Protein AF-A0A372LGF3-F1 (afdb_monomer)

Foldseek 3Di:
DDLVQQWDWDQDPPRDIDIDHDDPVCSVVLVVVVVPDPDDEP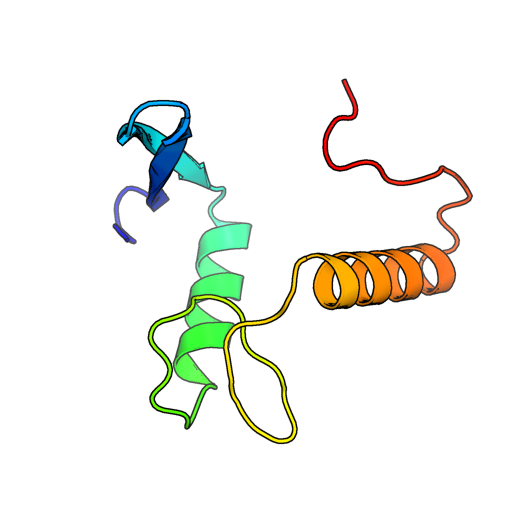ASDADDPDTDHDDPVNVLVVVVVVCVVVVVPDPDDPDDD

Structure (mmCIF, N/CA/C/O backbone):
data_AF-A0A372LGF3-F1
#
_entry.id   AF-A0A372LGF3-F1
#
loop_
_atom_site.group_PDB
_atom_site.id
_atom_site.type_symbol
_atom_site.label_atom_id
_atom_site.label_alt_id
_atom_site.label_comp_id
_atom_site.label_asym_id
_atom_site.label_entity_id
_atom_site.label_seq_id
_atom_site.pdbx_PDB_ins_code
_atom_site.Cartn_x
_atom_site.Cartn_y
_atom_site.Cartn_z
_atom_site.occupancy
_atom_site.B_iso_or_equiv
_atom_site.auth_seq_id
_atom_site.auth_comp_id
_atom_site.auth_asym_id
_atom_site.auth_atom_id
_atom_site.pdbx_PDB_model_num
ATOM 1 N N . MET A 1 1 ? -9.517 3.597 8.011 1.00 86.88 1 MET A N 1
ATOM 2 C CA . MET A 1 1 ? -8.442 4.536 7.624 1.00 86.88 1 MET A CA 1
ATOM 3 C C . MET A 1 1 ? -8.968 5.951 7.796 1.00 86.88 1 MET A C 1
ATOM 5 O O . MET A 1 1 ? -10.125 6.177 7.469 1.00 86.88 1 MET A O 1
ATOM 9 N N . ASN A 1 2 ? -8.177 6.863 8.359 1.00 92.62 2 ASN A N 1
ATOM 10 C CA . ASN A 1 2 ? -8.577 8.242 8.633 1.00 92.62 2 ASN A CA 1
ATOM 11 C C . ASN A 1 2 ? -7.942 9.172 7.587 1.00 92.62 2 ASN A C 1
ATOM 13 O O . ASN A 1 2 ? -6.725 9.356 7.563 1.00 92.62 2 ASN A O 1
ATOM 17 N N . TRP A 1 3 ? -8.762 9.732 6.697 1.00 91.88 3 TRP A N 1
ATOM 18 C CA . TRP A 1 3 ? -8.289 10.573 5.594 1.00 91.88 3 TRP A CA 1
ATOM 19 C C . TRP A 1 3 ? -7.920 11.989 6.042 1.00 91.88 3 TRP A C 1
ATOM 21 O O . TRP A 1 3 ? -6.982 12.567 5.493 1.00 91.88 3 TRP A O 1
ATOM 31 N N . GLN A 1 4 ? -8.602 12.522 7.060 1.00 91.75 4 GLN A N 1
ATOM 32 C CA . GLN A 1 4 ? -8.320 13.834 7.645 1.00 91.75 4 GLN A CA 1
ATOM 33 C C . GLN A 1 4 ? -6.927 13.849 8.287 1.00 91.75 4 GLN A C 1
ATOM 35 O O . GLN A 1 4 ? -6.093 14.697 7.965 1.00 91.75 4 GLN A O 1
ATOM 40 N N . ASN A 1 5 ? -6.649 12.843 9.120 1.00 91.31 5 ASN A N 1
ATOM 41 C CA . ASN A 1 5 ? -5.383 12.704 9.840 1.00 91.31 5 ASN A CA 1
ATOM 42 C C . ASN A 1 5 ? -4.300 12.005 9.009 1.00 91.31 5 ASN A C 1
ATOM 44 O O . ASN A 1 5 ? -3.150 11.937 9.437 1.00 91.31 5 ASN A O 1
ATOM 48 N N . ARG A 1 6 ? -4.655 11.489 7.821 1.00 94.69 6 ARG A N 1
ATOM 49 C CA . ARG A 1 6 ? -3.791 10.662 6.965 1.00 94.69 6 ARG A CA 1
ATOM 50 C C . ARG A 1 6 ? -3.128 9.540 7.759 1.00 94.69 6 ARG A C 1
ATOM 52 O O . ARG A 1 6 ? -1.908 9.378 7.731 1.00 94.69 6 ARG A O 1
ATOM 59 N N . SER A 1 7 ? -3.950 8.788 8.482 1.00 95.44 7 SER A N 1
ATOM 60 C CA . SER A 1 7 ? -3.490 7.707 9.342 1.00 95.44 7 SER A CA 1
ATOM 61 C C . SER A 1 7 ? -4.265 6.412 9.131 1.00 95.44 7 SER A C 1
ATOM 63 O O . SER A 1 7 ? -5.415 6.382 8.678 1.00 95.44 7 SER A O 1
ATOM 65 N N . THR A 1 8 ? -3.609 5.297 9.428 1.00 94.19 8 THR A N 1
ATOM 66 C CA . THR A 1 8 ? -4.236 3.979 9.461 1.00 94.19 8 THR A CA 1
ATOM 67 C C . THR A 1 8 ? -3.673 3.151 10.598 1.00 94.19 8 THR A C 1
ATOM 69 O O . THR A 1 8 ? -2.501 3.269 10.947 1.00 94.19 8 THR A O 1
ATOM 72 N N . VAL A 1 9 ? -4.503 2.275 11.150 1.00 94.25 9 VAL A N 1
ATOM 73 C CA . VAL A 1 9 ? -4.070 1.306 12.151 1.00 94.25 9 VAL A CA 1
ATOM 74 C C . VAL A 1 9 ? -3.521 0.074 11.439 1.00 94.25 9 VAL A C 1
ATOM 76 O O . VAL A 1 9 ? -4.149 -0.459 10.523 1.00 94.25 9 VAL A O 1
ATOM 79 N N . VAL A 1 10 ? -2.338 -0.373 11.850 1.00 92.12 10 VAL A N 1
ATOM 80 C CA . VAL A 1 10 ? -1.724 -1.625 11.404 1.00 92.12 10 VAL A CA 1
ATOM 81 C C . VAL A 1 10 ? -1.602 -2.582 12.578 1.00 92.12 10 VAL A C 1
ATOM 83 O O . VAL A 1 10 ? -1.189 -2.200 13.674 1.00 92.12 10 VAL A O 1
ATOM 86 N N . ARG A 1 11 ? -1.933 -3.851 12.342 1.00 92.38 11 ARG A N 1
ATOM 87 C CA . ARG A 1 11 ? -1.822 -4.907 13.348 1.00 92.38 11 ARG A CA 1
ATOM 88 C C . ARG A 1 11 ? -0.488 -5.632 13.201 1.00 92.38 11 ARG A C 1
ATOM 90 O O . ARG A 1 11 ? -0.183 -6.185 12.148 1.00 92.38 11 ARG A O 1
ATOM 97 N N . GLY A 1 12 ? 0.309 -5.610 14.261 1.00 87.31 12 GLY A N 1
ATOM 98 C CA . GLY A 1 12 ? 1.612 -6.257 14.346 1.00 87.31 12 GLY A CA 1
ATOM 99 C C . GLY A 1 12 ? 1.600 -7.568 15.136 1.00 87.31 12 GLY A C 1
ATOM 100 O O . GLY A 1 12 ? 0.559 -8.102 15.528 1.00 87.31 12 GLY A O 1
ATOM 101 N N . LYS A 1 13 ? 2.806 -8.086 15.398 1.00 86.12 13 LYS A N 1
ATOM 102 C CA . LYS A 1 13 ? 3.025 -9.306 16.189 1.00 86.12 13 LYS A CA 1
ATOM 103 C C . LYS A 1 13 ? 2.423 -9.169 17.593 1.00 86.12 13 LYS A C 1
ATOM 105 O O . LYS A 1 13 ? 2.553 -8.127 18.234 1.00 86.12 13 LYS A O 1
ATOM 110 N N . GLY A 1 14 ? 1.786 -10.240 18.069 1.00 90.31 14 GLY A N 1
ATOM 111 C CA . GLY A 1 14 ? 1.103 -10.260 19.367 1.00 90.31 14 GLY A CA 1
ATOM 112 C C . GLY A 1 14 ? -0.200 -9.458 19.385 1.00 90.31 14 GLY A C 1
ATOM 113 O O . GLY A 1 14 ? -0.656 -9.075 20.452 1.00 90.31 14 GLY A O 1
ATOM 114 N N . GLY A 1 15 ? -0.764 -9.146 18.212 1.00 88.75 15 GLY A N 1
ATOM 115 C CA . GLY A 1 15 ? -2.021 -8.411 18.095 1.00 88.75 15 GLY A CA 1
ATOM 116 C C . GLY A 1 15 ? -1.919 -6.924 18.420 1.00 88.75 15 GLY A C 1
ATOM 117 O O . GLY A 1 15 ? -2.942 -6.254 18.414 1.00 88.75 15 GLY A O 1
ATOM 118 N N . LYS A 1 16 ? -0.709 -6.405 18.667 1.00 92.38 16 LYS A N 1
ATOM 119 C CA . LYS A 1 16 ? -0.487 -4.990 18.967 1.00 92.38 16 LYS A CA 1
ATOM 120 C C . LYS A 1 16 ? -0.827 -4.132 17.759 1.00 92.38 16 LYS A C 1
ATOM 122 O O . LYS A 1 16 ? -0.296 -4.355 16.671 1.00 92.38 16 LYS A O 1
ATOM 127 N N . GLU A 1 17 ? -1.660 -3.133 17.974 1.00 95.00 17 GLU A N 1
ATOM 128 C CA . GLU A 1 17 ? -2.010 -2.142 16.968 1.00 95.00 17 GLU A CA 1
ATOM 129 C C . GLU A 1 17 ? -1.049 -0.955 17.024 1.00 95.00 17 GLU A C 1
ATOM 131 O O . GLU A 1 17 ? -0.532 -0.594 18.083 1.00 95.00 17 GLU A O 1
ATOM 136 N N . ARG A 1 18 ? -0.754 -0.376 15.862 1.00 93.38 18 ARG A N 1
ATOM 137 C CA . ARG A 1 18 ? 0.043 0.845 15.732 1.00 93.38 18 ARG A CA 1
ATOM 138 C C . ARG A 1 18 ? -0.642 1.766 14.748 1.00 93.38 18 ARG A C 1
ATOM 140 O O . ARG A 1 18 ? -1.021 1.325 13.667 1.00 93.38 18 ARG A O 1
ATOM 147 N N . GLU A 1 19 ? -0.763 3.035 15.098 1.00 94.94 19 GLU A N 1
ATOM 148 C CA . GLU A 1 19 ? -1.167 4.046 14.133 1.00 94.94 19 GLU A CA 1
ATOM 149 C C . GLU A 1 19 ? 0.040 4.441 13.275 1.00 94.94 19 GLU A C 1
ATOM 151 O O . GLU A 1 19 ? 1.132 4.703 13.782 1.00 94.94 19 GLU A O 1
ATOM 156 N N . VAL A 1 20 ? -0.149 4.435 11.960 1.00 94.12 20 VAL A N 1
ATOM 157 C CA . VAL A 1 20 ? 0.856 4.822 10.972 1.00 94.12 20 VAL A CA 1
ATOM 158 C C . VAL A 1 20 ? 0.309 5.987 10.172 1.00 94.12 20 VAL A C 1
ATOM 160 O O . VAL A 1 20 ? -0.797 5.916 9.637 1.00 94.12 20 VAL A O 1
ATOM 163 N N . TYR A 1 21 ? 1.115 7.035 10.066 1.00 95.00 21 TYR A N 1
ATOM 164 C CA . TYR A 1 21 ? 0.805 8.228 9.295 1.00 95.00 21 TYR A CA 1
ATOM 165 C C . TYR A 1 21 ? 1.422 8.132 7.900 1.00 95.00 21 TYR A C 1
ATOM 167 O O . TYR A 1 21 ? 2.510 7.583 7.719 1.00 95.00 21 TYR A O 1
ATOM 175 N N . PHE A 1 22 ? 0.737 8.683 6.905 1.00 94.12 22 PHE A N 1
ATOM 176 C CA . PHE A 1 22 ? 1.207 8.738 5.527 1.00 94.12 22 PHE A CA 1
ATOM 177 C C . PHE A 1 22 ? 1.185 10.169 4.985 1.00 94.12 22 PHE A C 1
ATOM 179 O O . PHE A 1 22 ? 0.466 11.051 5.456 1.00 94.12 22 PHE A O 1
ATOM 186 N N . SER A 1 23 ? 2.026 10.420 3.981 1.00 96.25 23 SER A N 1
ATOM 187 C CA . SER A 1 23 ? 2.147 11.747 3.376 1.00 96.25 23 SER A CA 1
ATOM 188 C C . SER A 1 23 ? 0.871 12.155 2.633 1.00 96.25 23 SER A C 1
ATOM 190 O O . SER A 1 23 ? 0.089 11.311 2.192 1.00 96.25 23 SER A O 1
ATOM 192 N N . THR A 1 24 ? 0.689 13.459 2.408 1.00 95.31 24 THR A N 1
ATOM 193 C CA . THR A 1 24 ? -0.417 13.985 1.590 1.00 95.31 24 THR A CA 1
ATOM 194 C C . THR A 1 24 ? -0.446 13.354 0.199 1.00 95.31 24 THR A C 1
ATOM 196 O O . THR A 1 24 ? -1.506 12.946 -0.268 1.00 95.31 24 THR A O 1
ATOM 199 N N . ARG A 1 25 ? 0.725 13.187 -0.437 1.00 96.19 25 ARG A N 1
ATOM 200 C CA . ARG A 1 25 ? 0.835 12.517 -1.743 1.00 96.19 25 ARG A CA 1
ATOM 201 C C . ARG A 1 25 ? 0.346 11.070 -1.685 1.00 96.19 25 ARG A C 1
ATOM 203 O O . ARG A 1 25 ? -0.395 10.666 -2.572 1.00 96.19 25 ARG A O 1
ATOM 210 N N . CYS A 1 26 ? 0.725 10.314 -0.652 1.00 95.50 26 CYS A N 1
ATOM 211 C CA . CYS A 1 26 ? 0.242 8.945 -0.457 1.00 95.50 26 CYS A CA 1
ATOM 212 C C . CYS A 1 26 ? -1.287 8.913 -0.320 1.00 95.50 26 CYS A C 1
ATOM 214 O O . CYS A 1 26 ? -1.942 8.132 -1.002 1.00 95.50 26 CYS A O 1
ATOM 216 N N . GLY A 1 27 ? -1.856 9.822 0.479 1.00 95.88 27 GLY A N 1
ATOM 217 C CA . GLY A 1 27 ? -3.305 9.934 0.655 1.00 95.88 27 GLY A CA 1
ATOM 218 C C . GLY A 1 27 ? -4.059 10.175 -0.657 1.00 95.88 27 GLY A C 1
ATOM 219 O O . GLY A 1 27 ? -5.042 9.492 -0.918 1.00 95.88 27 GLY A O 1
ATOM 220 N N . ILE A 1 28 ? -3.577 11.089 -1.508 1.00 95.69 28 ILE A N 1
ATOM 221 C CA . ILE A 1 28 ? -4.204 11.384 -2.811 1.00 95.69 28 ILE A CA 1
ATOM 222 C C . ILE A 1 28 ? -4.216 10.145 -3.713 1.00 95.69 28 ILE A C 1
ATOM 224 O O . ILE A 1 28 ? -5.264 9.782 -4.242 1.00 95.69 28 ILE A O 1
ATOM 228 N N . TRP A 1 29 ? -3.065 9.486 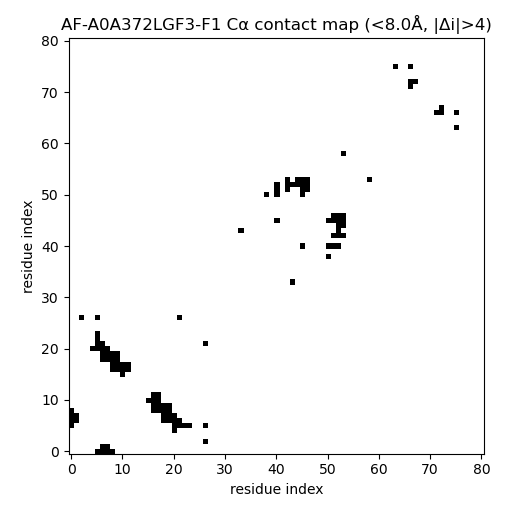-3.882 1.00 97.06 29 TRP A N 1
ATOM 229 C CA . TRP A 1 29 ? -2.959 8.313 -4.755 1.00 97.06 29 TRP A CA 1
ATOM 230 C C . TRP A 1 29 ? -3.747 7.119 -4.226 1.00 97.06 29 TRP A C 1
ATOM 232 O O . TRP A 1 29 ? -4.389 6.421 -5.003 1.00 97.06 29 TRP A O 1
ATOM 242 N N . LEU A 1 30 ? -3.738 6.907 -2.911 1.00 95.88 30 LEU A N 1
ATOM 243 C CA . LEU A 1 30 ? -4.466 5.809 -2.291 1.00 95.88 30 LEU A CA 1
ATOM 244 C C . LEU A 1 30 ? -5.984 6.014 -2.368 1.00 95.88 30 LEU A C 1
ATOM 246 O O . LEU A 1 30 ? -6.706 5.050 -2.595 1.00 95.88 30 LEU A O 1
ATOM 250 N N . LYS A 1 31 ? -6.469 7.257 -2.240 1.00 95.38 31 LYS A N 1
ATOM 251 C CA . LYS A 1 31 ? -7.892 7.575 -2.422 1.00 95.38 31 LYS A CA 1
ATOM 252 C C . LYS A 1 31 ? -8.337 7.318 -3.860 1.00 95.38 31 LYS A C 1
ATOM 254 O O . LYS A 1 31 ? -9.295 6.584 -4.051 1.00 95.38 31 LYS A O 1
ATOM 259 N N . ARG A 1 32 ? -7.589 7.831 -4.847 1.00 96.69 32 ARG A N 1
ATOM 260 C CA . ARG A 1 32 ? -7.866 7.595 -6.277 1.00 96.69 32 ARG A CA 1
ATOM 261 C C . ARG A 1 32 ? -7.908 6.109 -6.613 1.00 96.69 32 ARG A C 1
ATOM 263 O O . ARG A 1 32 ? -8.870 5.648 -7.204 1.00 96.69 32 ARG A O 1
ATOM 270 N N . TYR A 1 33 ? -6.907 5.355 -6.158 1.00 96.12 33 TYR A N 1
ATOM 271 C CA . TYR A 1 33 ? -6.866 3.911 -6.371 1.00 96.12 33 TYR A CA 1
ATOM 272 C C . TYR A 1 33 ? -8.102 3.195 -5.808 1.00 96.12 33 TYR A C 1
ATOM 274 O O . TYR A 1 33 ? -8.643 2.319 -6.470 1.00 96.12 33 TYR A O 1
ATOM 282 N N . LEU A 1 34 ? -8.566 3.556 -4.607 1.00 95.25 34 LEU A N 1
ATOM 283 C CA . LEU A 1 34 ? -9.768 2.952 -4.022 1.00 95.25 34 LEU A CA 1
ATOM 284 C C . LEU A 1 34 ? -11.063 3.404 -4.717 1.00 95.25 34 LEU A C 1
ATOM 286 O O . LEU A 1 34 ? -12.004 2.623 -4.773 1.00 95.25 34 LEU A O 1
ATOM 290 N N . GLU A 1 35 ? -11.120 4.631 -5.239 1.00 95.81 35 GLU A N 1
ATOM 291 C CA . GLU A 1 35 ? -12.272 5.159 -5.992 1.00 95.81 35 GLU A CA 1
ATOM 292 C C . GLU A 1 35 ? -12.403 4.533 -7.391 1.00 95.81 35 GLU A C 1
ATOM 294 O O . GLU A 1 35 ? -13.514 4.363 -7.882 1.00 95.81 35 GLU A O 1
ATOM 299 N N . GLU A 1 36 ? -11.285 4.166 -8.020 1.00 95.69 36 GLU A N 1
ATOM 300 C CA . GLU A 1 36 ? -11.237 3.493 -9.328 1.00 95.69 36 GLU A CA 1
ATOM 301 C C . GLU A 1 36 ? -11.529 1.982 -9.242 1.00 95.69 36 GLU A C 1
ATOM 303 O O . GLU A 1 36 ? -11.665 1.313 -10.267 1.00 95.69 36 GLU A O 1
ATOM 308 N N . ARG A 1 37 ? -11.621 1.417 -8.031 1.00 95.19 37 ARG A N 1
ATOM 309 C CA . ARG A 1 37 ? -11.932 -0.003 -7.835 1.00 95.19 37 ARG A CA 1
ATOM 310 C C . ARG A 1 37 ? -13.427 -0.273 -7.974 1.00 95.19 37 ARG A C 1
ATOM 312 O O . ARG A 1 37 ? -14.267 0.436 -7.429 1.00 95.19 37 ARG A O 1
ATOM 319 N N . HIS A 1 38 ? -13.739 -1.369 -8.661 1.00 95.12 38 HIS A N 1
ATOM 320 C CA . HIS A 1 38 ? -15.106 -1.852 -8.889 1.00 95.12 38 HIS A CA 1
ATOM 321 C C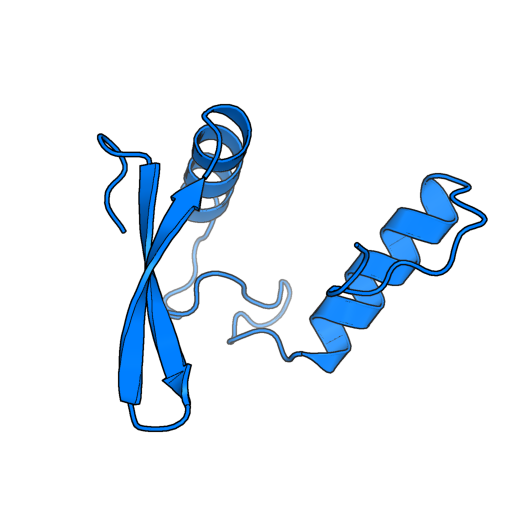 . HIS A 1 38 ? -15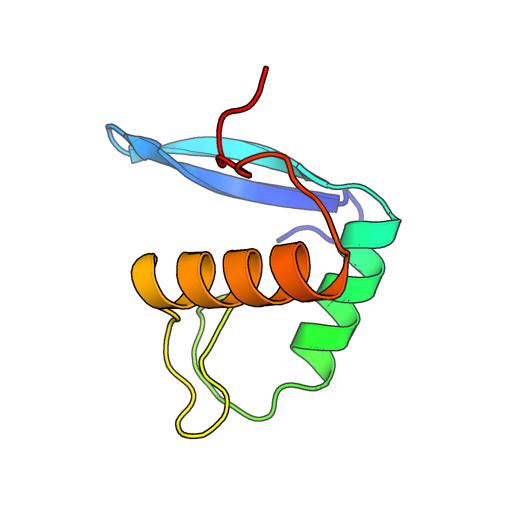.361 -3.234 -8.269 1.00 95.12 38 HIS A C 1
ATOM 323 O O . HIS 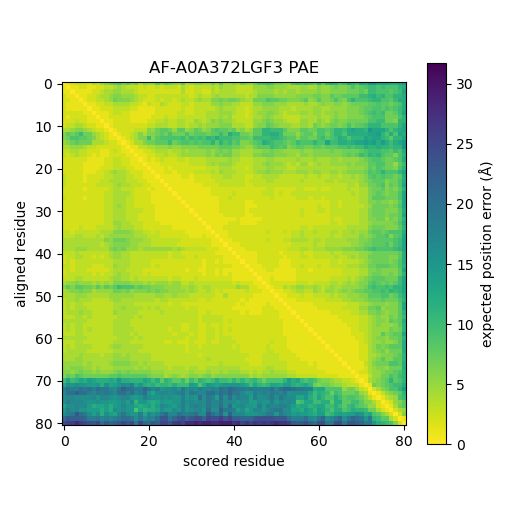A 1 38 ? -16.328 -3.907 -8.615 1.00 95.12 38 HIS A O 1
ATOM 329 N N . ASP A 1 39 ? -14.482 -3.672 -7.369 1.00 95.50 39 ASP A N 1
ATOM 330 C CA . ASP A 1 39 ? -14.574 -4.954 -6.678 1.00 95.50 39 ASP A CA 1
ATOM 331 C C . ASP A 1 39 ? -15.075 -4.814 -5.228 1.00 95.50 39 ASP A C 1
ATOM 333 O O . ASP A 1 39 ? -15.196 -3.710 -4.698 1.00 95.50 39 ASP A O 1
ATOM 337 N N . GLY A 1 40 ? -15.380 -5.948 -4.590 1.00 95.25 40 GLY A N 1
ATOM 338 C CA . GLY A 1 40 ? -15.896 -6.011 -3.217 1.00 95.25 40 GLY A CA 1
ATOM 339 C C . GLY A 1 40 ? -14.895 -6.489 -2.157 1.00 95.25 40 GLY A C 1
ATOM 340 O O . GLY A 1 40 ? -15.307 -6.724 -1.020 1.00 95.25 40 GLY A O 1
ATOM 341 N N . ASP A 1 41 ? -13.612 -6.688 -2.488 1.00 96.12 41 ASP A N 1
ATOM 342 C CA . ASP A 1 41 ? -12.639 -7.233 -1.531 1.00 96.12 41 ASP A CA 1
ATOM 343 C C . ASP A 1 41 ? -12.183 -6.140 -0.535 1.00 96.12 41 ASP A C 1
ATOM 345 O O . ASP A 1 41 ? -11.719 -5.066 -0.937 1.00 96.12 41 ASP A O 1
ATOM 349 N N . PRO A 1 42 ? -12.256 -6.391 0.788 1.00 94.06 42 PRO A N 1
ATOM 350 C CA . PRO A 1 42 ? -11.902 -5.405 1.811 1.00 94.06 42 PRO A CA 1
ATOM 351 C C . PRO A 1 42 ? -10.392 -5.126 1.930 1.00 94.06 42 PRO A C 1
ATOM 353 O O . PRO A 1 42 ? -9.979 -4.250 2.697 1.00 94.06 42 PRO A O 1
ATOM 356 N N . ALA A 1 43 ? -9.525 -5.886 1.258 1.00 95.00 43 ALA A N 1
ATOM 357 C CA . ALA A 1 43 ? -8.093 -5.631 1.231 1.00 95.00 43 ALA A CA 1
ATOM 358 C C . ALA A 1 43 ? -7.796 -4.290 0.557 1.00 95.00 43 ALA A C 1
ATOM 360 O O . ALA A 1 43 ? -8.408 -3.934 -0.441 1.00 95.00 43 ALA A O 1
ATOM 361 N N . ILE A 1 44 ? -6.797 -3.562 1.065 1.00 93.69 44 ILE A N 1
ATOM 362 C CA . ILE A 1 44 ? -6.395 -2.284 0.465 1.00 93.69 44 ILE A CA 1
ATOM 363 C C . ILE A 1 44 ? -5.861 -2.505 -0.946 1.00 93.69 44 ILE A C 1
ATOM 365 O O . ILE A 1 44 ? -6.278 -1.783 -1.834 1.00 93.69 44 ILE A O 1
ATOM 369 N N . PHE A 1 45 ? -4.985 -3.493 -1.153 1.00 95.50 45 PHE A N 1
ATOM 370 C CA . PHE A 1 45 ? -4.404 -3.811 -2.458 1.00 95.50 45 PHE A CA 1
ATOM 371 C C . PHE A 1 45 ? -4.893 -5.170 -2.958 1.00 95.50 45 PHE A C 1
ATOM 373 O O . PHE A 1 45 ? -4.743 -6.180 -2.259 1.00 95.50 45 PHE A O 1
ATOM 380 N N . VAL A 1 46 ? -5.410 -5.183 -4.183 1.00 97.12 46 VAL A N 1
ATOM 381 C CA . VAL A 1 46 ? -5.948 -6.370 -4.859 1.00 97.12 46 VAL A CA 1
ATOM 382 C C . VAL A 1 46 ? -5.280 -6.620 -6.207 1.00 97.12 46 VAL A C 1
ATOM 384 O O . VAL A 1 46 ? -4.611 -5.747 -6.766 1.00 97.12 46 VAL A O 1
ATOM 387 N N . THR A 1 47 ? -5.432 -7.837 -6.710 1.00 95.38 47 THR A N 1
ATOM 388 C CA . THR A 1 47 ? -5.113 -8.231 -8.088 1.00 95.38 47 THR A CA 1
ATOM 389 C C . THR A 1 47 ? -6.083 -7.614 -9.103 1.00 95.38 47 THR A C 1
ATOM 391 O O . THR A 1 47 ? -7.205 -7.264 -8.769 1.00 95.38 47 THR A O 1
ATOM 394 N N . GLU A 1 48 ? -5.650 -7.469 -10.359 1.00 90.62 48 GLU A N 1
ATOM 395 C CA . GLU A 1 48 ? -6.417 -6.753 -11.397 1.00 90.62 48 GLU A CA 1
ATOM 396 C C . GLU A 1 48 ? -7.454 -7.629 -12.125 1.00 90.62 48 GLU A C 1
ATOM 398 O O . GLU A 1 48 ? -8.586 -7.209 -12.322 1.00 90.62 48 GLU A O 1
ATOM 403 N N . ARG A 1 49 ? -7.080 -8.848 -12.542 1.00 89.62 49 ARG A N 1
ATOM 404 C CA . ARG A 1 49 ? -7.923 -9.704 -13.410 1.00 89.62 49 ARG A CA 1
ATOM 405 C C . ARG A 1 49 ? -9.017 -10.482 -12.679 1.00 89.62 49 ARG A C 1
ATOM 407 O O . ARG A 1 49 ? -10.007 -10.856 -13.290 1.00 89.62 49 ARG A O 1
ATOM 414 N N . ASP A 1 50 ? -8.791 -10.758 -11.407 1.00 92.25 50 ASP A N 1
ATOM 415 C CA . ASP A 1 50 ? -9.712 -11.433 -10.498 1.00 92.25 50 ASP A CA 1
ATOM 416 C C . ASP A 1 50 ? -9.426 -10.830 -9.123 1.00 92.25 50 ASP A C 1
ATOM 418 O O . ASP A 1 50 ? -8.425 -11.213 -8.514 1.00 92.25 50 ASP A O 1
ATOM 422 N N . PRO A 1 51 ? -10.140 -9.770 -8.715 1.00 95.69 51 PRO A N 1
ATOM 423 C CA . PRO A 1 51 ? -9.776 -8.996 -7.537 1.00 95.69 51 PRO A CA 1
ATOM 424 C C . PRO A 1 51 ? -9.868 -9.802 -6.244 1.00 95.69 51 PRO A C 1
ATOM 426 O O . PRO A 1 51 ? -10.943 -10.125 -5.751 1.00 95.69 51 PRO A O 1
ATOM 429 N N . HIS A 1 52 ? -8.702 -10.082 -5.674 1.00 96.12 52 HIS A N 1
ATOM 430 C CA . HIS A 1 52 ? -8.543 -10.643 -4.344 1.00 96.12 52 HIS A CA 1
ATOM 431 C C . HIS A 1 52 ? -7.303 -10.043 -3.683 1.00 96.12 52 HIS A C 1
ATOM 433 O O . HIS A 1 52 ? -6.417 -9.498 -4.352 1.00 96.12 52 HIS A O 1
ATOM 439 N N . ARG A 1 53 ? -7.214 -10.149 -2.354 1.00 96.94 53 ARG A N 1
ATOM 440 C CA . ARG A 1 53 ? -6.041 -9.704 -1.585 1.00 96.94 53 ARG A CA 1
ATOM 441 C C . ARG A 1 53 ? -4.723 -10.124 -2.242 1.00 96.94 53 ARG A C 1
ATOM 443 O O . ARG A 1 53 ? -4.389 -11.305 -2.319 1.00 96.94 53 ARG A O 1
ATOM 450 N N . MET A 1 54 ? -3.917 -9.130 -2.602 1.00 96.31 54 MET A N 1
ATOM 451 C CA . MET A 1 54 ? -2.610 -9.369 -3.199 1.00 96.31 54 MET A CA 1
ATOM 452 C C . MET A 1 54 ? -1.661 -10.053 -2.206 1.00 96.31 54 MET A C 1
ATOM 454 O O . MET A 1 54 ? -1.494 -9.613 -1.064 1.00 96.31 54 MET A O 1
ATOM 458 N N . SER A 1 55 ? -0.986 -11.112 -2.655 1.00 95.50 55 SER A N 1
ATOM 459 C CA . SER A 1 55 ? 0.035 -11.785 -1.850 1.00 95.50 55 SER A CA 1
ATOM 460 C C . SER A 1 55 ? 1.299 -10.933 -1.692 1.00 95.50 55 SER A C 1
ATOM 462 O O . SER A 1 55 ? 1.655 -10.111 -2.543 1.00 95.50 55 SER A O 1
ATOM 464 N N . ILE A 1 56 ? 2.060 -11.197 -0.627 1.00 93.81 56 ILE A N 1
ATOM 465 C CA . ILE A 1 56 ? 3.364 -10.555 -0.396 1.00 93.81 56 ILE A CA 1
ATOM 466 C C . ILE A 1 56 ? 4.322 -10.813 -1.573 1.00 93.81 56 ILE A C 1
ATOM 468 O O . ILE A 1 56 ? 5.088 -9.925 -1.952 1.00 93.81 56 ILE A O 1
ATOM 472 N N . ALA A 1 57 ? 4.285 -12.011 -2.164 1.00 94.06 57 ALA A N 1
ATOM 473 C CA . ALA A 1 57 ? 5.131 -12.372 -3.300 1.00 94.06 57 ALA A CA 1
ATOM 474 C C . ALA A 1 57 ? 4.790 -11.552 -4.557 1.00 94.06 57 ALA A C 1
ATOM 476 O O . ALA A 1 57 ? 5.693 -10.990 -5.180 1.00 94.06 57 ALA A O 1
ATOM 477 N N . GLN A 1 58 ? 3.501 -11.410 -4.887 1.00 94.44 58 GLN A N 1
ATOM 478 C CA . GLN A 1 58 ? 3.045 -10.576 -6.007 1.00 94.44 58 GLN A CA 1
ATOM 479 C C . GLN A 1 58 ? 3.424 -9.106 -5.805 1.00 94.44 58 GLN A C 1
ATOM 481 O O . GLN A 1 58 ? 3.954 -8.476 -6.718 1.00 94.44 58 GLN A O 1
ATOM 486 N N . MET A 1 59 ? 3.240 -8.575 -4.595 1.00 94.00 59 MET A N 1
ATOM 487 C CA . MET A 1 59 ? 3.619 -7.196 -4.286 1.00 94.00 59 MET A CA 1
ATOM 488 C C . MET A 1 59 ? 5.126 -6.963 -4.480 1.00 94.00 59 MET A C 1
ATOM 490 O O . MET A 1 59 ? 5.528 -5.987 -5.114 1.00 94.00 59 MET A O 1
ATOM 494 N N . ARG A 1 60 ? 5.978 -7.888 -4.011 1.00 93.06 60 ARG A N 1
ATOM 495 C CA . ARG A 1 60 ? 7.434 -7.833 -4.249 1.00 93.06 60 ARG A CA 1
ATOM 496 C C . ARG A 1 60 ? 7.777 -7.891 -5.736 1.00 93.06 60 ARG A C 1
ATOM 498 O O . ARG A 1 60 ? 8.655 -7.153 -6.180 1.00 93.06 60 ARG A O 1
ATOM 505 N N . TYR A 1 61 ? 7.086 -8.736 -6.501 1.00 93.06 61 TYR A N 1
ATOM 506 C CA . TYR A 1 61 ? 7.269 -8.832 -7.948 1.00 93.06 61 TYR A CA 1
ATOM 507 C C . TYR A 1 61 ? 6.940 -7.508 -8.656 1.00 93.06 61 TYR A C 1
ATOM 509 O O . TYR A 1 61 ? 7.735 -7.038 -9.471 1.00 93.06 61 TYR A O 1
ATOM 517 N N . ILE A 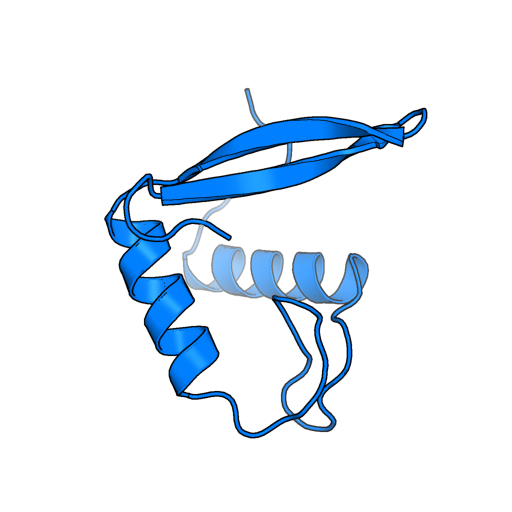1 62 ? 5.828 -6.858 -8.295 1.00 92.88 62 ILE A N 1
ATOM 518 C CA . ILE A 1 62 ? 5.439 -5.547 -8.840 1.00 92.88 62 ILE A CA 1
ATOM 519 C C . ILE A 1 62 ? 6.493 -4.483 -8.510 1.00 92.88 62 ILE A C 1
ATOM 521 O O . ILE A 1 62 ? 6.931 -3.763 -9.408 1.00 92.88 62 ILE A O 1
ATOM 525 N N . ILE A 1 63 ? 6.956 -4.419 -7.255 1.00 91.50 63 ILE A N 1
ATOM 526 C CA . ILE A 1 63 ? 8.005 -3.475 -6.831 1.00 91.50 63 ILE A CA 1
ATOM 527 C C . ILE A 1 63 ? 9.292 -3.693 -7.634 1.00 91.50 63 ILE A C 1
ATOM 529 O O . ILE A 1 63 ? 9.871 -2.721 -8.117 1.00 91.50 63 ILE A O 1
ATOM 533 N N . ARG A 1 64 ? 9.713 -4.951 -7.844 1.00 89.81 64 ARG A N 1
ATOM 534 C CA . ARG A 1 64 ? 10.887 -5.264 -8.674 1.00 89.81 64 ARG A CA 1
ATOM 535 C C . ARG A 1 64 ? 10.714 -4.734 -10.095 1.00 89.81 64 ARG A C 1
ATOM 537 O O . ARG A 1 64 ? 11.559 -3.992 -10.572 1.00 89.81 64 ARG A O 1
ATOM 544 N N . ARG A 1 65 ? 9.567 -5.002 -10.727 1.00 9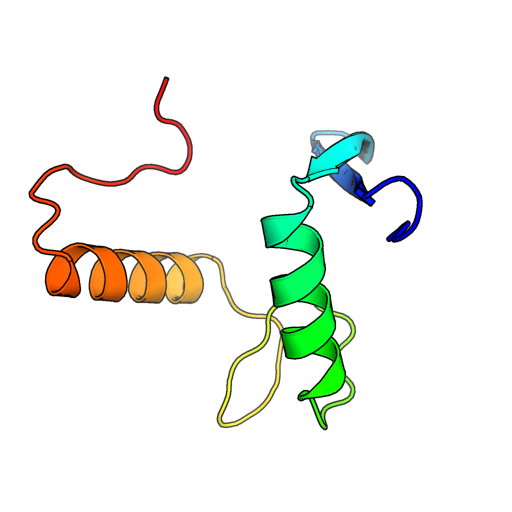3.00 65 ARG A N 1
ATOM 545 C CA . ARG A 1 65 ? 9.260 -4.517 -12.084 1.00 93.00 65 ARG A CA 1
ATOM 546 C C . ARG A 1 65 ? 9.254 -2.991 -12.193 1.00 93.00 65 ARG A C 1
ATOM 548 O O . ARG A 1 65 ? 9.517 -2.473 -13.275 1.00 93.00 65 ARG A O 1
ATOM 555 N N . ILE A 1 66 ? 8.875 -2.269 -11.139 1.00 91.62 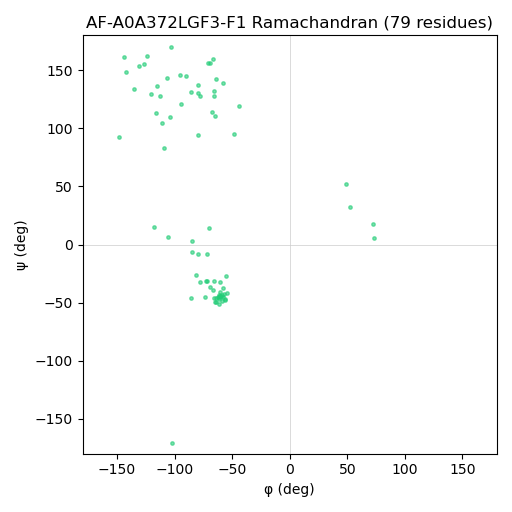66 ILE A N 1
ATOM 556 C CA . ILE A 1 66 ? 8.949 -0.799 -11.098 1.00 91.62 66 ILE A CA 1
ATOM 557 C C . ILE A 1 66 ? 10.408 -0.350 -10.956 1.00 91.62 66 ILE A C 1
ATOM 559 O O . ILE A 1 66 ? 10.835 0.525 -11.700 1.00 91.62 66 ILE A O 1
ATOM 563 N N . SER A 1 67 ? 11.174 -0.981 -10.060 1.00 89.88 67 SER A N 1
ATOM 564 C CA . SER A 1 67 ? 12.608 -0.718 -9.868 1.00 89.88 67 SER A CA 1
ATOM 565 C C . SER A 1 67 ? 13.402 -0.893 -11.163 1.00 89.88 67 SER A C 1
ATOM 567 O O . SER A 1 67 ? 14.182 -0.012 -11.518 1.00 89.88 67 SER A O 1
ATOM 569 N N . ASP A 1 68 ? 13.155 -1.992 -11.884 1.00 89.56 68 ASP A N 1
ATOM 570 C CA . ASP A 1 68 ? 13.814 -2.313 -13.153 1.00 89.56 68 ASP A CA 1
ATOM 571 C C . ASP A 1 68 ? 13.504 -1.243 -14.215 1.00 89.56 68 ASP A C 1
ATOM 573 O O . ASP A 1 68 ? 14.403 -0.743 -14.887 1.00 89.56 68 ASP A O 1
ATOM 577 N N . ARG A 1 69 ? 12.232 -0.825 -14.322 1.00 92.06 69 ARG A N 1
ATOM 578 C CA . ARG A 1 69 ? 11.790 0.238 -15.246 1.00 92.06 69 ARG A CA 1
ATOM 579 C C . ARG A 1 69 ? 12.357 1.612 -14.897 1.00 92.06 69 ARG A C 1
ATOM 581 O O . ARG A 1 69 ? 12.582 2.417 -15.791 1.00 92.06 69 ARG A O 1
ATOM 588 N N . ALA A 1 70 ? 12.580 1.875 -13.614 1.00 90.56 70 ALA A N 1
ATOM 589 C CA . ALA A 1 70 ? 13.170 3.114 -13.125 1.00 90.56 70 ALA A CA 1
ATOM 590 C C . ALA A 1 70 ? 14.712 3.103 -13.149 1.00 90.56 70 ALA A C 1
ATOM 592 O O . ALA A 1 70 ? 15.320 4.061 -12.678 1.00 90.56 70 ALA A O 1
ATOM 593 N N . MET A 1 71 ? 15.344 2.030 -13.653 1.00 88.00 71 MET A N 1
ATOM 594 C CA . MET A 1 71 ? 16.804 1.837 -13.659 1.00 88.00 71 MET A CA 1
ATOM 595 C C . MET A 1 71 ? 17.442 2.012 -12.269 1.00 88.00 71 MET A C 1
ATOM 597 O O . MET A 1 71 ? 18.581 2.460 -12.123 1.00 88.00 71 MET A O 1
ATOM 601 N N . ILE A 1 72 ? 16.705 1.656 -11.214 1.00 80.38 72 ILE A N 1
ATOM 602 C CA . ILE A 1 72 ? 17.214 1.707 -9.845 1.00 80.38 72 ILE A CA 1
ATOM 603 C C . ILE A 1 72 ? 18.076 0.461 -9.636 1.00 80.38 72 ILE A C 1
ATOM 605 O O . ILE A 1 72 ? 17.587 -0.595 -9.239 1.00 80.38 72 ILE A O 1
ATOM 609 N N . ASN A 1 73 ? 19.387 0.602 -9.844 1.00 67.81 73 ASN A N 1
ATOM 610 C CA . ASN A 1 73 ? 20.388 -0.465 -9.678 1.00 67.81 73 ASN A CA 1
ATOM 611 C C . ASN A 1 73 ? 20.630 -0.878 -8.206 1.00 67.81 73 ASN A C 1
ATOM 613 O O . ASN A 1 73 ? 21.613 -1.543 -7.888 1.00 67.81 73 ASN A O 1
ATOM 617 N N . LYS A 1 74 ? 19.756 -0.475 -7.275 1.00 66.75 74 LYS A N 1
ATOM 618 C CA . LYS A 1 74 ? 19.902 -0.697 -5.831 1.00 66.75 74 LYS A CA 1
ATOM 619 C C . LYS A 1 74 ? 18.772 -1.603 -5.336 1.00 66.75 74 LYS A C 1
ATOM 621 O O . LYS A 1 74 ? 17.649 -1.136 -5.196 1.00 66.75 74 LYS A O 1
ATOM 626 N N . THR A 1 75 ? 19.079 -2.824 -4.894 1.00 66.25 75 THR A N 1
ATOM 627 C CA . THR A 1 75 ? 18.117 -3.840 -4.388 1.00 66.25 75 THR A CA 1
ATOM 628 C C . THR A 1 75 ? 17.096 -3.333 -3.353 1.00 66.25 75 THR A C 1
ATOM 630 O O . THR A 1 75 ? 17.382 -3.286 -2.161 1.00 66.25 75 THR A O 1
ATOM 633 N N . ILE A 1 76 ? 15.890 -2.941 -3.761 1.00 66.00 76 ILE A N 1
ATOM 634 C CA . ILE A 1 76 ? 14.898 -2.355 -2.845 1.00 66.00 76 ILE A CA 1
ATOM 635 C C . ILE A 1 76 ? 14.412 -3.409 -1.835 1.00 66.00 76 ILE A C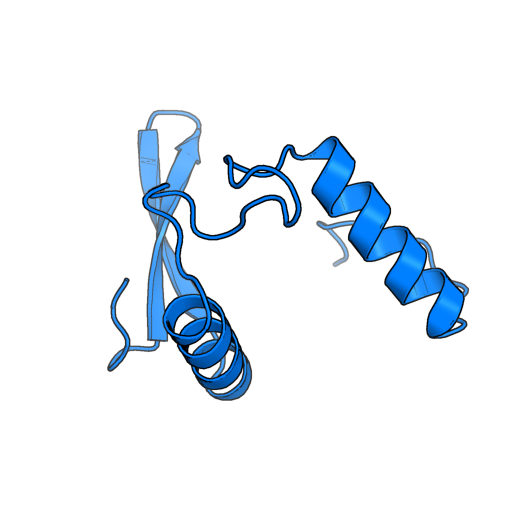 1
ATOM 637 O O . ILE A 1 76 ? 13.740 -4.373 -2.199 1.00 66.00 76 ILE A O 1
ATOM 641 N N . HIS A 1 77 ? 14.725 -3.204 -0.553 1.00 65.56 77 HIS A N 1
ATOM 642 C CA . HIS A 1 77 ? 14.160 -3.971 0.557 1.00 65.56 77 HIS A CA 1
ATOM 643 C C . HIS A 1 77 ? 13.153 -3.102 1.325 1.00 65.56 77 HIS A C 1
ATOM 645 O O . HIS A 1 77 ? 13.423 -1.915 1.507 1.00 65.56 77 HIS A O 1
ATOM 651 N N . PRO A 1 78 ? 12.038 -3.671 1.830 1.00 59.09 78 PRO A N 1
ATOM 652 C CA . PRO A 1 78 ? 11.088 -2.948 2.686 1.00 59.09 78 PRO A CA 1
ATOM 653 C C . PRO A 1 78 ? 11.736 -2.320 3.930 1.00 59.09 78 PRO A C 1
ATOM 655 O O . PRO A 1 78 ? 11.253 -1.317 4.441 1.00 59.09 78 PRO A O 1
ATOM 658 N N . HIS A 1 79 ? 12.844 -2.903 4.394 1.00 56.56 79 HIS A N 1
ATOM 659 C CA . HIS A 1 79 ? 13.680 -2.384 5.469 1.00 56.56 79 HIS A CA 1
ATOM 660 C C . HIS A 1 79 ? 15.004 -1.901 4.875 1.00 56.56 79 HIS A C 1
ATOM 662 O O . HIS A 1 79 ? 15.983 -2.642 4.826 1.00 56.56 79 HIS A O 1
ATOM 668 N N . ARG A 1 80 ? 15.017 -0.674 4.361 1.00 46.44 80 ARG A N 1
ATOM 669 C CA . ARG A 1 80 ? 16.253 0.082 4.154 1.00 46.44 80 ARG A CA 1
ATOM 670 C C . ARG A 1 80 ? 16.248 1.236 5.141 1.00 46.44 80 ARG A C 1
ATOM 672 O O . ARG A 1 80 ? 15.482 2.177 4.956 1.00 46.44 80 ARG A O 1
ATOM 679 N N . THR A 1 81 ? 17.057 1.101 6.184 1.00 39.06 81 THR A N 1
ATOM 680 C CA . THR A 1 81 ? 17.659 2.251 6.862 1.00 39.06 81 THR A CA 1
ATOM 681 C C . THR A 1 81 ? 18.821 2.754 6.013 1.00 39.06 81 THR A C 1
ATOM 683 O O . THR A 1 81 ? 19.420 1.920 5.287 1.00 39.06 81 THR A O 1
#

InterPro domains:
  IPR002104 Integrase, catalytic domain [PF00589] (1-80)
  IPR002104 Integrase, catalytic domain [PS51898] (1-81)
  IPR011010 DNA breaking-rejoining enzyme, catalytic core [SSF56349] (2-80)
  IPR013762 Integrase-like, catalytic domain superfamily [G3DSA:1.10.443.10] (1-81)

Secondary structure (DSSP, 8-state):
-BTTTTEEEEE-GGG-EEEEE--HHHHHHHHHHHHS------SSSB-SSS--B--HHHHHHHHHHHHHHTT--S---S---

Nearest PDB structures (foldseek):
  4a8e-assembly1_A-2  TM=8.126E-01  e=2.490E-03  Pyrococcus abyssi
  5hxy-assembly6_F  TM=8.515E-01  e=5.240E-02  Thermoplasma acidophilum DSM 1728

Mean predicted aligned error: 5.37 Å

Radius of gyration: 14.72 Å; Cα contacts (8 Å, |Δi|>4): 59; chains: 1; bounding box: 36×26×35 Å

Solvent-accessible surface area (backbone atoms only — not comparable to full-atom values): 5239 Å² total; per-residue (Å²): 120,43,77,90,78,28,32,37,79,44,78,46,83,92,72,43,72,43,83,45,75,55,54,73,68,55,50,55,55,53,50,51,57,60,69,74,53,89,72,87,60,89,51,91,56,58,41,87,94,67,66,38,71,56,48,73,67,56,53,52,51,53,52,49,58,50,35,61,74,66,66,52,92,59,89,87,54,100,81,69,131

Sequence (81 aa):
MNWQNRSTVVRGKGGKEREVYFSTRCGIWLKRYLEERHDGDPAIFVTERDPHRMSIAQMRYIIRRISDRAMINKTIHPHRT

pLDDT: mean 89.6, std 11.55, range [39.06, 97.12]

Organism: NCBI:txid2303991